Protein AF-R7UBE5-F1 (afdb_monomer_lite)

Foldseek 3Di:
DDDDDDPPVLVVLQVCQLVQPQVVNVVCVVVPDDQDCPDPSSVVSLVNRPDVSSNVVVVVSVPPPDPVVVLVVQLVVLVCCQVVLPPFQAWEQEPNDIGGDHLVLCVVQDVVSVVCCVPVCVPPRYHYDHDPPDDPVVVVVVSSCSRRVDD

Structure (mmCIF, N/CA/C/O backbone):
data_AF-R7UBE5-F1
#
_entry.id   AF-R7UBE5-F1
#
loop_
_atom_site.group_PDB
_atom_site.id
_atom_site.type_symbol
_atom_site.label_atom_id
_atom_site.label_alt_id
_atom_site.label_comp_id
_atom_site.label_asym_id
_atom_site.label_entity_id
_atom_site.label_seq_id
_atom_site.pdbx_PDB_ins_code
_atom_site.Cartn_x
_atom_site.Cartn_y
_atom_site.Cartn_z
_atom_site.occupancy
_atom_site.B_iso_or_equiv
_atom_site.auth_seq_id
_atom_site.auth_comp_id
_atom_site.auth_asym_id
_atom_site.auth_atom_id
_atom_site.pdbx_PDB_model_num
ATOM 1 N N . MET A 1 1 ? 12.105 23.228 -30.878 1.00 32.25 1 MET A N 1
ATOM 2 C CA . MET A 1 1 ? 10.780 23.495 -31.473 1.00 32.25 1 MET A CA 1
ATOM 3 C C . MET A 1 1 ? 10.510 22.369 -32.464 1.00 32.25 1 MET A C 1
ATOM 5 O O . MET A 1 1 ? 10.903 22.464 -33.615 1.00 32.25 1 MET A O 1
ATOM 9 N N . ILE A 1 2 ? 10.027 21.225 -31.971 1.00 33.22 2 ILE A N 1
ATOM 10 C CA . ILE A 1 2 ? 9.851 20.019 -32.791 1.00 33.22 2 ILE A CA 1
ATOM 11 C C . ILE A 1 2 ? 8.410 20.043 -33.283 1.00 33.22 2 ILE A C 1
ATOM 13 O O . ILE A 1 2 ? 7.479 19.983 -32.484 1.00 33.22 2 ILE A O 1
ATOM 17 N N . ALA A 1 3 ? 8.261 20.243 -34.588 1.00 33.69 3 ALA A N 1
ATOM 18 C CA . ALA A 1 3 ? 6.984 20.363 -35.261 1.00 33.69 3 ALA A CA 1
ATOM 19 C C . ALA A 1 3 ? 6.148 19.090 -35.077 1.00 33.69 3 ALA A C 1
ATOM 21 O O . ALA A 1 3 ? 6.609 17.984 -35.362 1.00 33.69 3 ALA A O 1
ATOM 22 N N . HIS A 1 4 ? 4.900 19.269 -34.641 1.00 43.97 4 HIS A N 1
ATOM 23 C CA . HIS A 1 4 ? 3.833 18.311 -34.896 1.00 43.97 4 HIS A CA 1
ATOM 24 C C . HIS A 1 4 ? 3.754 18.082 -36.409 1.00 43.97 4 HIS A C 1
ATOM 26 O O . HIS A 1 4 ? 3.388 18.989 -37.155 1.00 43.97 4 HIS A O 1
ATOM 32 N N . LEU A 1 5 ? 4.122 16.885 -36.861 1.00 38.69 5 LEU A N 1
ATOM 33 C CA . LEU A 1 5 ? 3.986 16.467 -38.254 1.00 38.69 5 LEU A CA 1
ATOM 34 C C . LEU A 1 5 ? 2.945 15.339 -38.343 1.00 38.69 5 LEU A C 1
ATOM 36 O O . LEU A 1 5 ? 2.919 14.464 -37.475 1.00 38.69 5 LEU A O 1
ATOM 40 N N . PRO A 1 6 ? 2.044 15.393 -39.339 1.00 41.22 6 PRO A N 1
ATOM 41 C CA . PRO A 1 6 ? 0.766 14.692 -39.328 1.00 41.22 6 PRO A CA 1
ATOM 42 C C . PRO A 1 6 ? 0.915 13.210 -39.703 1.00 41.22 6 PRO A C 1
ATOM 44 O O . PRO A 1 6 ? 1.942 12.779 -40.221 1.00 41.22 6 PRO A O 1
ATOM 47 N N . HIS A 1 7 ? -0.150 12.445 -39.452 1.00 44.94 7 HIS A N 1
ATOM 48 C CA . HIS A 1 7 ? -0.331 10.989 -39.583 1.00 44.94 7 HIS A CA 1
ATOM 49 C C . HIS A 1 7 ? 0.226 10.267 -40.842 1.00 44.94 7 HIS A C 1
ATOM 51 O O . HIS A 1 7 ? 0.194 9.040 -40.892 1.00 44.94 7 HIS A O 1
ATOM 57 N N . SER A 1 8 ? 0.776 10.958 -41.842 1.00 42.44 8 SER A N 1
ATOM 58 C CA . SER A 1 8 ? 1.312 10.380 -43.084 1.00 42.44 8 SER A CA 1
ATOM 59 C C . SER A 1 8 ? 2.720 9.766 -42.968 1.00 42.44 8 SER A C 1
ATOM 61 O O . SER A 1 8 ? 3.081 8.926 -43.788 1.00 42.44 8 SER A O 1
ATOM 63 N N . GLN A 1 9 ? 3.508 10.101 -41.937 1.00 44.59 9 GLN A N 1
ATOM 64 C CA . GLN A 1 9 ? 4.844 9.510 -41.695 1.00 44.59 9 GLN A CA 1
ATOM 65 C C . GLN A 1 9 ? 4.796 8.121 -41.025 1.00 44.59 9 GLN A C 1
ATOM 67 O O . GLN A 1 9 ? 5.786 7.390 -41.030 1.00 44.59 9 GLN A O 1
ATOM 72 N N . LEU A 1 10 ? 3.649 7.716 -40.468 1.00 49.31 10 LEU A N 1
ATOM 73 C CA . LEU A 1 10 ? 3.456 6.370 -39.905 1.00 49.31 10 LEU A CA 1
ATOM 74 C C . LEU A 1 10 ? 3.458 5.289 -41.000 1.00 49.31 10 LEU A C 1
ATOM 76 O O . LEU A 1 10 ? 3.949 4.184 -40.777 1.00 49.31 10 LEU A O 1
ATOM 80 N N . LEU A 1 11 ? 3.013 5.642 -42.209 1.00 44.47 11 LEU A N 1
ATOM 81 C CA . LEU A 1 11 ? 2.921 4.732 -43.351 1.00 44.47 11 LEU A CA 1
ATOM 82 C C . LEU A 1 11 ? 4.300 4.357 -43.933 1.00 44.47 11 LEU A C 1
ATOM 84 O O . LEU A 1 11 ? 4.512 3.218 -44.344 1.00 44.47 11 LEU A O 1
ATOM 88 N N . PHE A 1 12 ? 5.272 5.277 -43.913 1.00 48.62 12 PHE A N 1
ATOM 89 C CA . PHE A 1 12 ? 6.632 5.016 -44.418 1.00 48.62 12 PHE A CA 1
ATOM 90 C C . PHE A 1 12 ? 7.400 4.010 -43.540 1.00 48.62 12 PHE A C 1
ATOM 92 O O . PHE A 1 12 ? 8.182 3.195 -44.030 1.00 48.62 12 PHE A O 1
ATOM 99 N N . ARG A 1 13 ? 7.115 4.012 -42.231 1.00 52.50 13 ARG A N 1
ATOM 100 C CA . ARG A 1 13 ? 7.726 3.121 -41.228 1.00 52.50 13 ARG A CA 1
ATOM 101 C C . ARG A 1 13 ? 7.275 1.665 -41.393 1.00 52.50 13 ARG A C 1
ATOM 103 O O . ARG A 1 13 ? 8.061 0.748 -41.162 1.00 52.50 13 ARG A O 1
ATOM 110 N N . TYR A 1 14 ? 6.031 1.478 -41.836 1.00 52.50 14 TYR A N 1
ATOM 111 C CA . TYR A 1 14 ? 5.422 0.185 -42.153 1.00 52.50 14 TYR A CA 1
ATOM 112 C C . TYR A 1 14 ? 6.036 -0.455 -43.410 1.00 52.50 14 TYR A C 1
ATOM 114 O O . TYR A 1 14 ? 6.405 -1.630 -43.392 1.00 52.50 14 TYR A O 1
ATOM 122 N N . TYR A 1 15 ? 6.241 0.325 -44.477 1.00 50.41 15 TYR A N 1
ATOM 123 C CA . TYR A 1 15 ? 6.787 -0.191 -45.739 1.00 50.41 15 TYR A CA 1
ATOM 124 C C . TYR A 1 15 ? 8.257 -0.625 -45.644 1.00 50.41 15 TYR A C 1
ATOM 126 O O . TYR A 1 15 ? 8.628 -1.637 -46.238 1.00 50.41 15 TYR A O 1
ATOM 134 N N . ALA A 1 16 ? 9.089 0.059 -44.849 1.00 54.31 16 ALA A N 1
ATOM 135 C CA . ALA A 1 16 ? 10.501 -0.314 -44.695 1.00 54.31 16 ALA A CA 1
ATOM 136 C C . ALA A 1 16 ? 10.688 -1.735 -44.119 1.00 54.31 16 ALA A C 1
ATOM 138 O O . ALA A 1 16 ? 11.601 -2.458 -44.526 1.00 54.31 16 ALA A O 1
ATOM 139 N N . CYS A 1 17 ? 9.790 -2.161 -43.221 1.00 50.31 17 CYS A N 1
ATOM 140 C CA . CYS A 1 17 ? 9.806 -3.501 -42.626 1.00 50.31 17 CYS A CA 1
ATOM 141 C C . CYS A 1 17 ? 9.262 -4.583 -43.580 1.00 50.31 17 CYS A C 1
ATOM 143 O O . CYS A 1 17 ? 9.732 -5.721 -43.546 1.00 50.31 17 CYS A O 1
ATOM 145 N N . LEU A 1 18 ? 8.310 -4.221 -44.448 1.00 46.34 18 LEU A N 1
ATOM 146 C CA . LEU A 1 18 ? 7.699 -5.106 -45.449 1.00 46.34 18 LEU A CA 1
ATOM 147 C C . LEU A 1 18 ? 8.606 -5.348 -46.665 1.00 46.34 18 LEU A C 1
ATOM 149 O O . LEU A 1 18 ? 8.583 -6.430 -47.241 1.00 46.34 18 LEU A O 1
ATOM 153 N N . CYS A 1 19 ? 9.451 -4.377 -47.022 1.00 52.53 19 CYS A N 1
ATOM 154 C CA . CYS A 1 19 ? 10.372 -4.464 -48.159 1.00 52.53 19 CYS A CA 1
ATOM 155 C C . CYS A 1 19 ? 11.728 -5.124 -47.829 1.00 52.53 19 CYS A C 1
ATOM 157 O O . CYS A 1 19 ? 12.601 -5.155 -48.692 1.00 52.53 19 CYS A O 1
ATOM 159 N N . GLY A 1 20 ? 11.961 -5.601 -46.598 1.00 56.19 20 GLY A N 1
ATOM 160 C CA . GLY A 1 20 ? 13.176 -6.349 -46.227 1.00 56.19 20 GLY A CA 1
ATOM 161 C C . GLY A 1 20 ? 14.474 -5.532 -46.094 1.00 56.19 20 GLY A C 1
ATOM 162 O O . GLY A 1 20 ? 15.545 -6.118 -45.939 1.00 56.19 20 GLY A O 1
ATOM 163 N N . HIS A 1 21 ? 14.411 -4.197 -46.121 1.00 64.12 21 HIS A N 1
ATOM 164 C CA . HIS A 1 21 ? 15.593 -3.326 -46.102 1.00 64.12 21 HIS A CA 1
ATOM 165 C C . HIS A 1 21 ? 16.056 -3.020 -44.667 1.00 64.12 21 HIS A C 1
ATOM 167 O O . HIS A 1 21 ? 15.705 -2.001 -44.071 1.00 64.12 21 HIS A O 1
ATOM 173 N N . THR A 1 22 ? 16.886 -3.906 -44.111 1.00 62.25 22 THR A N 1
ATOM 174 C CA . THR A 1 22 ? 17.351 -3.850 -42.711 1.00 62.25 22 THR A CA 1
ATOM 175 C C . THR A 1 22 ? 18.099 -2.564 -42.356 1.00 62.25 22 THR A C 1
ATOM 177 O O . THR A 1 22 ? 17.883 -2.022 -41.278 1.00 62.25 22 THR A O 1
ATOM 180 N N . ALA A 1 23 ? 18.934 -2.049 -43.264 1.00 62.47 23 ALA A N 1
ATOM 181 C CA . ALA A 1 23 ? 19.744 -0.851 -43.018 1.00 62.47 23 ALA A CA 1
ATOM 182 C C . ALA A 1 23 ? 18.888 0.415 -42.822 1.00 62.47 23 ALA A C 1
ATOM 184 O O . ALA A 1 23 ? 19.226 1.290 -42.029 1.00 62.47 23 ALA A O 1
ATOM 185 N N . VAL A 1 24 ? 17.740 0.495 -43.504 1.00 63.03 24 VAL A N 1
ATOM 186 C CA . VAL A 1 24 ? 16.808 1.626 -43.384 1.00 63.03 24 VAL A CA 1
ATOM 187 C C . VAL A 1 24 ? 16.045 1.559 -42.061 1.00 63.03 24 VAL A C 1
ATOM 189 O O . VAL A 1 24 ? 15.883 2.575 -41.388 1.00 63.03 24 VAL A O 1
ATOM 192 N N . ALA A 1 25 ? 15.615 0.361 -41.653 1.00 63.09 25 ALA A N 1
ATOM 193 C CA . ALA A 1 25 ? 14.959 0.156 -40.362 1.00 63.09 25 ALA A CA 1
ATOM 194 C C . ALA A 1 25 ? 15.889 0.511 -39.188 1.00 63.09 25 ALA A C 1
ATOM 196 O O . ALA A 1 25 ? 15.468 1.185 -38.250 1.00 63.09 25 ALA A O 1
ATOM 197 N N . GLU A 1 26 ? 17.161 0.121 -39.270 1.00 65.69 26 GLU A N 1
ATOM 198 C CA . GLU A 1 26 ? 18.184 0.448 -38.276 1.00 65.69 26 GLU A CA 1
ATOM 199 C C . GLU A 1 26 ? 18.454 1.957 -38.198 1.00 65.69 26 GLU A C 1
ATOM 201 O O . GLU A 1 26 ? 18.440 2.527 -37.108 1.00 65.69 26 GLU A O 1
ATOM 206 N N . PHE A 1 27 ? 18.593 2.630 -39.345 1.00 64.81 27 PHE A N 1
ATOM 207 C CA . PHE A 1 27 ? 18.783 4.081 -39.399 1.00 64.81 27 PHE A CA 1
ATOM 208 C C . PHE A 1 27 ? 17.612 4.847 -38.767 1.00 64.81 27 PHE A C 1
ATOM 210 O O . PHE A 1 27 ? 17.827 5.779 -37.991 1.00 64.81 27 PHE A O 1
ATOM 217 N N . LEU A 1 28 ? 16.369 4.443 -39.046 1.00 64.06 28 LEU A N 1
ATOM 218 C CA . LEU A 1 28 ? 15.174 5.078 -38.478 1.00 64.06 28 LEU A CA 1
ATOM 219 C C . LEU A 1 28 ? 15.075 4.870 -36.961 1.00 64.06 28 LEU A C 1
ATOM 221 O O . LEU A 1 28 ? 14.737 5.808 -36.236 1.00 64.06 28 LEU A O 1
ATOM 225 N N . LEU A 1 29 ? 15.395 3.670 -36.470 1.00 64.25 29 LEU A N 1
ATOM 226 C CA . LEU A 1 29 ? 15.443 3.385 -35.033 1.00 64.25 29 LEU A CA 1
ATOM 227 C C . LEU A 1 29 ? 16.549 4.200 -34.346 1.00 64.25 29 LEU A C 1
ATOM 229 O O . LEU A 1 29 ? 16.292 4.819 -33.315 1.00 64.25 29 LEU A O 1
ATOM 233 N N . ALA A 1 30 ? 17.739 4.287 -34.945 1.00 62.34 30 ALA A N 1
ATOM 234 C CA . ALA A 1 30 ? 18.858 5.081 -34.431 1.00 62.34 30 ALA A CA 1
ATOM 235 C C . ALA A 1 30 ? 18.540 6.586 -34.329 1.00 62.34 30 ALA A C 1
ATOM 237 O O . ALA A 1 30 ? 19.026 7.252 -33.420 1.00 62.34 30 ALA A O 1
ATOM 238 N N . HIS A 1 31 ? 17.672 7.111 -35.202 1.00 61.06 31 HIS A N 1
ATOM 239 C CA . HIS A 1 31 ? 17.236 8.515 -35.198 1.00 61.06 31 HIS A CA 1
ATOM 240 C C . HIS A 1 31 ? 15.949 8.766 -34.386 1.00 61.06 31 HIS A C 1
ATOM 242 O O . HIS A 1 31 ? 15.308 9.806 -34.531 1.00 61.06 31 HIS A O 1
ATOM 248 N N . GLY A 1 32 ? 15.572 7.843 -33.492 1.00 53.91 32 GLY A N 1
ATOM 249 C CA . GLY A 1 32 ? 14.537 8.077 -32.479 1.00 53.91 32 GLY A CA 1
ATOM 250 C C . GLY A 1 32 ? 13.118 7.664 -32.875 1.00 53.91 32 GLY A C 1
ATOM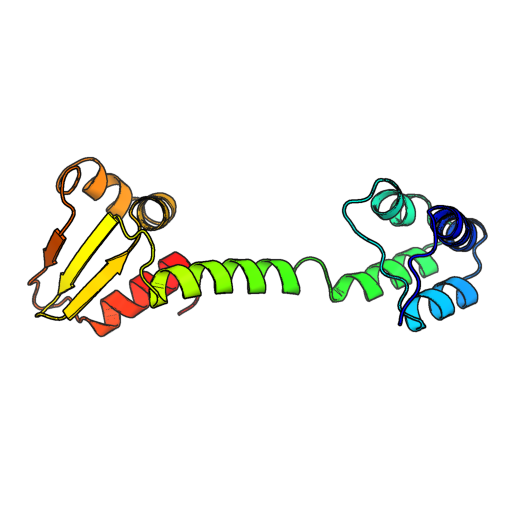 251 O O . GLY A 1 32 ? 12.156 8.067 -32.214 1.00 53.91 32 GLY A O 1
ATOM 252 N N . ALA A 1 33 ? 12.948 6.842 -33.912 1.00 56.16 33 ALA A N 1
ATOM 253 C CA . ALA A 1 33 ? 11.646 6.281 -34.254 1.00 56.16 33 ALA A CA 1
ATOM 254 C C . ALA A 1 33 ? 11.156 5.310 -33.156 1.00 56.16 33 ALA A C 1
ATOM 256 O O . ALA A 1 33 ? 11.603 4.169 -33.063 1.00 56.16 33 ALA A O 1
ATOM 257 N N . LYS A 1 34 ? 10.187 5.729 -32.333 1.00 53.97 34 LYS A N 1
ATOM 258 C CA . LYS A 1 34 ? 9.593 4.891 -31.272 1.00 53.97 34 LYS A CA 1
ATOM 259 C C . LYS A 1 34 ? 8.406 4.087 -31.795 1.00 53.97 34 LYS A C 1
ATOM 261 O O . LYS A 1 34 ? 7.490 4.661 -32.385 1.00 53.97 34 LYS A O 1
ATOM 266 N N . CYS A 1 35 ? 8.416 2.767 -31.620 1.00 52.25 35 CYS A N 1
ATOM 267 C CA . CYS A 1 35 ? 7.245 1.929 -31.886 1.00 52.25 35 CYS A CA 1
ATOM 268 C C . CYS A 1 35 ? 6.350 1.949 -30.646 1.00 52.25 35 CYS A C 1
ATOM 270 O O . CYS A 1 35 ? 6.675 1.323 -29.638 1.00 52.25 35 CYS A O 1
ATOM 272 N N . GLU A 1 36 ? 5.255 2.701 -30.694 1.00 52.88 36 GLU A N 1
ATOM 273 C CA . GLU A 1 36 ? 4.296 2.721 -29.594 1.00 52.88 36 GLU A CA 1
ATOM 274 C C . GLU A 1 36 ? 3.523 1.404 -29.574 1.00 52.88 36 GLU A C 1
ATOM 276 O O . GLU A 1 36 ? 2.852 1.039 -30.532 1.00 52.88 36 GLU A O 1
ATOM 281 N N . MET A 1 37 ? 3.657 0.664 -28.475 1.00 49.03 37 MET A N 1
ATOM 282 C CA . MET A 1 37 ? 3.104 -0.687 -28.334 1.00 49.03 37 MET A CA 1
ATOM 283 C C . MET A 1 37 ? 1.568 -0.705 -28.285 1.00 49.03 37 MET A C 1
ATOM 285 O O . MET A 1 37 ? 0.978 -1.764 -28.430 1.00 49.03 37 MET A O 1
ATOM 289 N N . ASN A 1 38 ? 0.934 0.457 -28.110 1.00 47.06 38 ASN A N 1
ATOM 290 C CA . ASN A 1 38 ? -0.511 0.577 -27.926 1.00 47.06 38 ASN A CA 1
ATOM 291 C C . ASN A 1 38 ? -1.234 1.120 -29.168 1.00 47.06 38 ASN A C 1
ATOM 293 O O . ASN A 1 38 ? -2.417 1.445 -29.088 1.00 47.06 38 ASN A O 1
ATOM 297 N N . THR A 1 39 ? -0.541 1.261 -30.300 1.00 53.28 39 THR A N 1
ATOM 298 C CA . THR A 1 39 ? -1.176 1.607 -31.572 1.00 53.28 39 THR A CA 1
ATOM 299 C C . THR A 1 39 ? -1.335 0.357 -32.426 1.00 53.28 39 THR A C 1
ATOM 301 O O . THR A 1 39 ? -0.484 -0.535 -32.429 1.00 53.28 39 THR A O 1
ATOM 304 N N . PHE A 1 40 ? -2.435 0.309 -33.176 1.00 47.09 40 PHE A N 1
ATOM 305 C CA . PHE A 1 40 ? -2.766 -0.757 -34.127 1.00 47.09 40 PHE A CA 1
ATOM 306 C C . PHE A 1 40 ? -1.598 -1.112 -35.071 1.00 47.09 40 PHE A C 1
ATOM 308 O O . PHE A 1 40 ? -1.419 -2.270 -35.451 1.00 47.09 40 PHE A O 1
ATOM 315 N N . ASP A 1 41 ? -0.763 -0.122 -35.389 1.00 51.31 41 ASP A N 1
ATOM 316 C CA . ASP A 1 41 ? 0.410 -0.264 -36.249 1.00 51.31 41 ASP A CA 1
ATOM 317 C C . ASP A 1 41 ? 1.615 -0.901 -35.526 1.00 51.31 41 ASP A C 1
ATOM 319 O O . ASP A 1 41 ? 2.374 -1.664 -36.128 1.00 51.31 41 ASP A O 1
ATOM 323 N N . GLY A 1 42 ? 1.788 -0.651 -34.223 1.00 53.84 42 GLY A N 1
ATOM 324 C CA . GLY A 1 42 ? 2.928 -1.134 -33.434 1.00 53.84 42 GLY A CA 1
ATOM 325 C C . GLY A 1 42 ? 2.923 -2.645 -33.192 1.00 53.84 42 GLY A C 1
ATOM 326 O O . GLY A 1 42 ? 3.983 -3.282 -33.198 1.00 53.84 42 GLY A O 1
ATOM 327 N N . GLU A 1 43 ? 1.743 -3.241 -33.020 1.00 52.97 43 GLU A N 1
ATOM 328 C CA . GLU A 1 43 ? 1.603 -4.691 -32.849 1.00 52.97 43 GLU A CA 1
ATOM 329 C C . GLU A 1 43 ? 1.810 -5.436 -34.175 1.00 52.97 43 GLU A C 1
ATOM 331 O O . GLU A 1 43 ? 2.497 -6.460 -34.208 1.00 52.97 43 GLU A O 1
ATOM 336 N N . ARG A 1 44 ? 1.329 -4.880 -35.296 1.00 54.12 44 ARG A N 1
ATOM 337 C CA . ARG A 1 44 ? 1.478 -5.471 -36.637 1.00 54.12 44 ARG A CA 1
ATOM 338 C C . ARG A 1 44 ? 2.898 -5.435 -37.192 1.00 54.12 44 ARG A C 1
ATOM 340 O O . ARG A 1 44 ? 3.261 -6.368 -37.904 1.00 54.12 44 ARG A O 1
ATOM 347 N N . CYS A 1 45 ? 3.725 -4.450 -36.836 1.00 54.25 45 CYS A N 1
ATOM 348 C CA . CYS A 1 45 ? 5.133 -4.404 -37.261 1.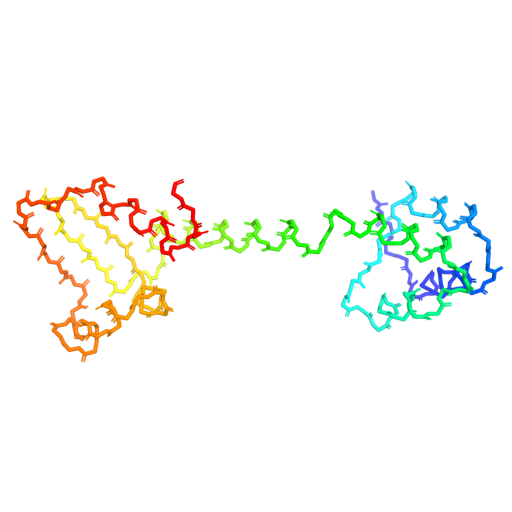00 54.25 45 CYS A CA 1
ATOM 349 C C . CYS A 1 45 ? 5.937 -5.650 -36.844 1.00 54.25 45 CYS A C 1
ATOM 351 O O . CYS A 1 45 ? 6.877 -6.035 -37.536 1.00 54.25 45 CYS A O 1
ATOM 353 N N . LEU A 1 46 ? 5.564 -6.314 -35.742 1.00 55.50 46 LEU A N 1
ATOM 354 C CA . LEU A 1 46 ? 6.213 -7.559 -35.316 1.00 55.50 46 LEU A CA 1
ATOM 355 C C . LEU A 1 46 ? 5.725 -8.779 -36.114 1.00 55.50 46 LEU A C 1
ATOM 357 O O . LEU A 1 46 ? 6.513 -9.685 -36.392 1.00 55.50 46 LEU A O 1
ATOM 361 N N . TYR A 1 47 ? 4.438 -8.805 -36.474 1.00 54.84 47 TYR A N 1
ATOM 362 C CA . TYR A 1 47 ? 3.818 -9.907 -37.214 1.00 54.84 47 TYR A CA 1
ATOM 363 C C . TYR A 1 47 ? 4.103 -9.844 -38.723 1.00 54.84 47 TYR A C 1
ATOM 365 O O . TYR A 1 47 ? 4.258 -10.887 -39.346 1.00 54.84 47 TYR A O 1
ATOM 373 N N . GLY A 1 48 ? 4.232 -8.643 -39.296 1.00 51.88 48 GLY A N 1
ATOM 374 C CA . GLY A 1 48 ? 4.495 -8.410 -40.723 1.00 51.88 48 GLY A CA 1
ATOM 375 C C . GLY A 1 48 ? 5.975 -8.355 -41.122 1.00 51.88 48 GLY A C 1
ATOM 376 O O . GLY A 1 48 ? 6.277 -8.050 -42.272 1.00 51.88 48 GLY A O 1
ATOM 377 N N . ALA A 1 49 ? 6.907 -8.608 -40.196 1.00 58.22 49 ALA A N 1
ATOM 378 C CA . ALA A 1 49 ? 8.335 -8.614 -40.503 1.00 58.22 49 ALA A CA 1
ATOM 379 C C . ALA A 1 49 ? 8.681 -9.770 -41.459 1.00 58.22 49 ALA A C 1
ATOM 381 O O . ALA A 1 49 ? 8.505 -10.942 -41.112 1.00 58.22 49 ALA A O 1
ATOM 382 N N . LEU A 1 50 ? 9.197 -9.420 -42.643 1.00 52.56 50 LEU A N 1
ATOM 383 C CA . LEU A 1 50 ? 9.494 -10.355 -43.734 1.00 52.56 50 LEU A CA 1
ATOM 384 C C . LEU A 1 50 ? 10.621 -11.348 -43.395 1.00 52.56 50 LEU A C 1
ATOM 386 O O . LEU A 1 50 ? 10.646 -12.452 -43.927 1.00 52.56 50 LEU A O 1
ATOM 390 N N . ASN A 1 51 ? 11.561 -10.968 -42.522 1.00 62.59 51 ASN A N 1
ATOM 391 C CA . ASN A 1 51 ? 12.699 -11.805 -42.143 1.00 62.59 51 ASN A CA 1
ATOM 392 C C . ASN A 1 51 ? 12.988 -11.757 -40.632 1.00 62.59 51 ASN A C 1
ATOM 394 O O . ASN A 1 51 ? 12.667 -10.790 -39.933 1.00 62.59 51 ASN A O 1
ATOM 398 N N . ASP A 1 52 ? 13.634 -12.809 -40.128 1.00 63.62 52 ASP A N 1
ATOM 399 C CA . ASP A 1 52 ? 13.939 -12.943 -38.699 1.00 63.62 52 ASP A CA 1
ATOM 400 C C . ASP A 1 52 ? 15.004 -11.953 -38.218 1.00 63.62 52 ASP A C 1
ATOM 402 O O . ASP A 1 52 ? 15.038 -11.605 -37.041 1.00 63.62 52 ASP A O 1
ATOM 406 N N . LYS A 1 53 ? 15.811 -11.403 -39.134 1.00 64.88 53 LYS A N 1
ATOM 407 C CA . LYS A 1 53 ? 16.787 -10.350 -38.827 1.00 64.88 53 LYS A CA 1
ATOM 408 C C . LYS A 1 53 ? 16.103 -9.050 -38.383 1.00 64.88 53 LYS A C 1
ATOM 410 O O . LYS A 1 53 ? 16.508 -8.468 -37.383 1.00 64.88 53 LYS A O 1
ATOM 415 N N . ILE A 1 54 ? 15.038 -8.623 -39.067 1.00 60.66 54 ILE A N 1
ATOM 416 C CA . ILE A 1 54 ? 14.223 -7.455 -38.685 1.00 60.66 54 ILE A CA 1
ATOM 417 C C . ILE A 1 54 ? 13.442 -7.748 -37.401 1.00 60.66 54 ILE A C 1
ATOM 419 O O . ILE A 1 54 ? 13.333 -6.888 -36.530 1.00 60.66 54 ILE A O 1
ATOM 423 N N . ARG A 1 55 ? 12.936 -8.977 -37.243 1.00 64.06 55 ARG A N 1
ATOM 424 C CA . ARG A 1 55 ? 12.222 -9.402 -36.031 1.00 64.06 55 ARG A CA 1
ATOM 425 C C . ARG A 1 55 ? 13.119 -9.339 -34.793 1.00 64.06 55 ARG A C 1
ATOM 427 O O . ARG A 1 55 ? 12.681 -8.833 -33.761 1.00 64.06 55 ARG A O 1
ATOM 434 N N . ASN A 1 56 ? 14.361 -9.801 -34.920 1.00 68.00 56 ASN A N 1
ATOM 435 C CA . ASN A 1 56 ? 15.368 -9.729 -33.867 1.00 68.00 56 ASN A CA 1
ATOM 436 C C . ASN A 1 56 ? 15.785 -8.282 -33.605 1.00 68.00 56 ASN A C 1
ATOM 438 O O . ASN A 1 56 ? 15.722 -7.866 -32.462 1.00 68.00 56 ASN A O 1
ATOM 442 N N . LEU A 1 57 ? 16.029 -7.464 -34.636 1.00 67.94 57 LEU A N 1
ATOM 443 C CA . LEU A 1 57 ? 16.334 -6.036 -34.467 1.00 67.94 57 LEU A CA 1
ATOM 444 C C . LEU A 1 57 ? 15.229 -5.282 -33.699 1.00 67.94 57 LEU A C 1
ATOM 446 O O . LEU A 1 57 ? 15.508 -4.534 -32.765 1.00 67.94 57 LEU A O 1
ATOM 450 N N . LEU A 1 58 ? 13.956 -5.515 -34.040 1.00 63.50 58 LEU A N 1
ATOM 451 C CA . LEU A 1 58 ? 12.807 -4.938 -33.330 1.00 63.50 58 LEU A CA 1
ATOM 452 C C . LEU A 1 58 ? 12.668 -5.484 -31.901 1.00 63.50 58 LEU A C 1
ATOM 454 O O . LEU A 1 58 ? 12.199 -4.771 -31.012 1.00 63.50 58 LEU A O 1
ATOM 458 N N . ARG A 1 59 ? 13.038 -6.747 -31.669 1.00 64.81 59 ARG A N 1
ATOM 459 C CA . ARG A 1 59 ? 13.006 -7.396 -30.351 1.00 64.81 59 ARG A CA 1
ATOM 460 C C . ARG A 1 59 ? 14.150 -6.914 -29.452 1.00 64.81 59 ARG A C 1
ATOM 462 O O . ARG A 1 59 ? 13.907 -6.666 -28.274 1.00 64.81 59 ARG A O 1
ATOM 469 N N . ASP A 1 60 ? 15.332 -6.702 -30.010 1.00 65.25 60 ASP A N 1
ATOM 470 C CA . ASP A 1 60 ? 16.507 -6.166 -29.326 1.00 65.25 60 ASP A CA 1
ATOM 471 C C . ASP A 1 60 ? 16.253 -4.711 -28.921 1.00 65.25 60 ASP A C 1
ATOM 473 O O . ASP A 1 60 ? 16.488 -4.324 -27.777 1.00 65.25 60 ASP A O 1
ATOM 477 N N . TYR A 1 61 ? 15.601 -3.932 -29.792 1.00 57.75 61 TYR A N 1
ATOM 478 C CA . TYR A 1 61 ? 15.118 -2.593 -29.446 1.00 57.75 61 TYR A CA 1
ATOM 479 C C . TYR A 1 61 ? 13.977 -2.612 -28.398 1.00 57.75 61 TYR A C 1
ATOM 481 O O . TYR A 1 61 ? 13.822 -1.666 -27.620 1.00 57.75 61 TYR A O 1
ATOM 489 N N . LYS A 1 62 ? 13.191 -3.702 -28.312 1.00 56.44 62 LYS A N 1
ATOM 490 C CA . LYS A 1 62 ? 12.163 -3.935 -27.269 1.00 56.44 62 LYS A CA 1
ATOM 491 C C . LYS A 1 62 ? 12.736 -4.320 -25.896 1.00 56.44 62 LYS A C 1
ATOM 493 O O . LYS A 1 62 ? 11.967 -4.319 -24.930 1.00 56.44 62 LYS A O 1
ATOM 498 N N . ALA A 1 63 ? 14.036 -4.591 -25.754 1.00 48.62 63 ALA A N 1
ATOM 499 C CA . ALA A 1 63 ? 14.635 -4.937 -24.460 1.00 48.62 63 ALA A CA 1
ATOM 500 C C . ALA A 1 63 ? 14.617 -3.776 -23.442 1.00 48.62 63 ALA A C 1
ATOM 502 O O . ALA A 1 63 ? 14.743 -4.011 -22.242 1.00 48.62 63 ALA A O 1
ATOM 503 N N . VAL A 1 64 ? 14.394 -2.532 -23.885 1.00 47.97 64 VAL A N 1
ATOM 504 C CA . VAL A 1 64 ? 14.482 -1.351 -23.005 1.00 47.97 64 VAL A CA 1
ATOM 505 C C . VAL A 1 64 ? 13.124 -0.778 -22.564 1.00 47.97 64 VAL A C 1
ATOM 507 O O . VAL A 1 64 ? 13.097 0.022 -21.635 1.00 47.97 64 VAL A O 1
ATOM 510 N N . THR A 1 65 ? 11.971 -1.173 -23.121 1.00 49.91 65 THR A N 1
ATOM 511 C CA . THR A 1 65 ? 10.757 -0.328 -22.962 1.00 49.91 65 THR A CA 1
ATOM 512 C C . THR A 1 65 ? 9.459 -0.973 -22.463 1.00 49.91 65 THR A C 1
ATOM 514 O O . THR A 1 65 ? 8.544 -0.231 -22.113 1.00 49.91 65 THR A O 1
ATOM 517 N N . ALA A 1 66 ? 9.330 -2.298 -22.317 1.00 46.12 66 ALA A N 1
ATOM 518 C CA . ALA A 1 66 ? 8.041 -2.885 -21.899 1.00 46.12 66 ALA A CA 1
ATOM 519 C C . ALA A 1 66 ? 7.975 -3.370 -20.437 1.00 46.12 66 ALA A C 1
ATOM 521 O O . ALA A 1 66 ? 6.955 -3.150 -19.778 1.00 46.12 66 ALA A O 1
ATOM 522 N N . SER A 1 67 ? 9.028 -4.010 -19.922 1.00 42.97 67 SER A N 1
ATOM 523 C CA . SER A 1 67 ? 9.046 -4.650 -18.593 1.00 42.97 67 SER A CA 1
ATOM 524 C C . SER A 1 67 ? 9.782 -3.834 -17.522 1.00 42.97 67 SER A C 1
ATOM 526 O O . SER A 1 67 ? 9.407 -3.881 -16.350 1.00 42.97 67 SER A O 1
ATOM 528 N N . SER A 1 68 ? 10.784 -3.051 -17.920 1.00 43.44 68 SER A N 1
ATOM 529 C CA . SER A 1 68 ? 11.633 -2.227 -17.049 1.00 43.44 68 SER A CA 1
ATOM 530 C C . SER A 1 68 ? 10.966 -0.906 -16.638 1.00 43.44 68 SER A C 1
ATOM 532 O O . SER A 1 68 ? 10.953 -0.577 -15.454 1.00 43.44 68 SER A O 1
ATOM 534 N N . MET A 1 69 ? 10.326 -0.182 -17.566 1.00 49.69 69 MET A N 1
ATOM 535 C CA . MET A 1 69 ? 9.697 1.116 -17.250 1.00 49.69 69 MET A CA 1
ATOM 536 C C . MET A 1 69 ? 8.360 0.997 -16.503 1.00 49.69 69 MET A C 1
ATOM 538 O O . MET A 1 69 ? 8.084 1.794 -15.611 1.00 49.69 69 MET A O 1
ATOM 542 N N . ARG A 1 70 ? 7.524 -0.007 -16.813 1.00 51.19 70 ARG A N 1
ATOM 543 C CA . ARG A 1 70 ? 6.193 -0.137 -16.184 1.00 51.19 70 ARG A CA 1
ATOM 544 C C . ARG A 1 70 ? 6.252 -0.553 -14.715 1.00 51.19 70 ARG A C 1
ATOM 546 O O . ARG A 1 70 ? 5.463 -0.057 -13.917 1.00 51.19 70 ARG A O 1
ATOM 553 N N . ARG A 1 71 ? 7.199 -1.424 -14.344 1.00 52.38 71 ARG A N 1
ATOM 554 C CA . ARG A 1 71 ? 7.406 -1.798 -12.935 1.00 52.38 71 ARG A CA 1
ATOM 555 C C . ARG A 1 71 ? 7.961 -0.627 -12.126 1.00 52.38 71 ARG A C 1
ATOM 557 O O . ARG A 1 71 ? 7.489 -0.404 -11.022 1.00 52.38 71 ARG A O 1
ATOM 564 N N . GLY A 1 72 ? 8.904 0.138 -12.687 1.00 62.47 72 GLY A N 1
ATOM 565 C CA . GLY A 1 72 ? 9.489 1.305 -12.019 1.00 62.47 72 GLY A CA 1
ATOM 566 C C . GLY A 1 72 ? 8.447 2.363 -11.664 1.00 62.47 72 GLY A C 1
ATOM 567 O O . GLY A 1 72 ? 8.301 2.697 -10.494 1.00 62.47 72 GLY A O 1
ATOM 568 N N . LEU A 1 73 ? 7.660 2.806 -12.649 1.00 69.31 73 LEU A N 1
ATOM 569 C CA . LEU A 1 73 ? 6.685 3.886 -12.463 1.00 69.31 73 LEU A CA 1
ATOM 570 C C . LEU A 1 73 ? 5.542 3.508 -11.511 1.00 69.31 73 LEU A C 1
ATOM 57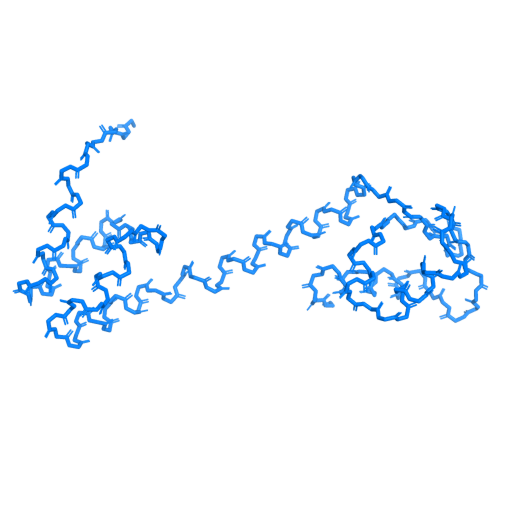2 O O . LEU A 1 73 ? 5.136 4.320 -10.685 1.00 69.31 73 LEU A O 1
ATOM 576 N N . TYR A 1 74 ? 5.027 2.275 -11.593 1.00 75.62 74 TYR A N 1
ATOM 577 C CA . TYR A 1 74 ? 3.960 1.828 -10.694 1.00 75.62 74 TYR A CA 1
ATOM 578 C C . TYR A 1 74 ? 4.462 1.622 -9.259 1.00 75.62 74 TYR A C 1
ATOM 580 O O . TYR A 1 74 ? 3.819 2.077 -8.315 1.00 75.62 74 TYR A O 1
ATOM 588 N N . SER A 1 75 ? 5.627 0.989 -9.075 1.00 78.88 75 SER A N 1
ATOM 589 C CA . SER A 1 75 ? 6.236 0.845 -7.747 1.00 78.88 75 SER A CA 1
ATOM 590 C C . SER A 1 75 ? 6.581 2.203 -7.134 1.00 78.88 75 SER A C 1
ATOM 592 O O . SER A 1 75 ? 6.376 2.394 -5.941 1.00 78.88 75 SER A O 1
ATOM 594 N N . GLU A 1 76 ? 7.057 3.158 -7.933 1.00 81.25 76 GLU A N 1
ATOM 595 C CA . GLU A 1 76 ? 7.336 4.521 -7.481 1.00 81.25 76 GLU A CA 1
ATOM 596 C C . GLU A 1 76 ? 6.055 5.276 -7.111 1.00 81.25 76 GLU A C 1
ATOM 598 O O . GLU A 1 76 ? 6.012 5.931 -6.074 1.00 81.25 76 GLU A O 1
ATOM 603 N N . PHE A 1 77 ? 4.983 5.127 -7.891 1.00 85.94 77 PHE A N 1
ATOM 604 C CA . PHE A 1 77 ? 3.668 5.664 -7.544 1.00 85.94 77 PHE A CA 1
ATOM 605 C C . PHE A 1 77 ? 3.163 5.121 -6.198 1.00 85.94 77 PHE A C 1
ATOM 607 O O . PHE A 1 77 ? 2.742 5.900 -5.342 1.00 85.94 77 PHE A O 1
ATOM 614 N N . LEU A 1 78 ? 3.246 3.803 -5.976 1.00 89.75 78 LEU A N 1
ATOM 615 C CA . LEU A 1 78 ? 2.849 3.193 -4.705 1.00 89.75 78 LEU A CA 1
ATOM 616 C C . LEU A 1 78 ? 3.745 3.652 -3.546 1.00 89.75 78 LEU A C 1
ATOM 618 O O . LEU A 1 78 ? 3.229 3.989 -2.482 1.00 89.75 78 LEU A O 1
ATOM 622 N N . ARG A 1 79 ? 5.064 3.735 -3.755 1.00 89.75 79 ARG A N 1
ATOM 623 C CA . ARG A 1 79 ? 6.009 4.282 -2.769 1.00 89.75 79 ARG A CA 1
ATOM 624 C C . ARG A 1 79 ? 5.638 5.716 -2.387 1.00 89.75 79 ARG A C 1
ATOM 626 O O . ARG A 1 79 ? 5.513 6.017 -1.207 1.00 89.75 79 ARG A O 1
ATOM 633 N N . ASN A 1 80 ? 5.368 6.566 -3.376 1.00 89.06 80 ASN A N 1
ATOM 634 C CA . ASN A 1 80 ? 4.960 7.951 -3.153 1.00 89.06 80 ASN A CA 1
ATOM 635 C C . ASN A 1 80 ? 3.626 8.047 -2.394 1.00 89.06 80 ASN A C 1
ATOM 637 O O . ASN A 1 80 ? 3.466 8.948 -1.573 1.00 89.06 80 ASN A O 1
ATOM 641 N N . MET A 1 81 ? 2.669 7.139 -2.629 1.00 91.81 81 MET A N 1
ATOM 642 C CA . MET A 1 81 ? 1.439 7.089 -1.827 1.00 91.81 81 MET A CA 1
ATOM 643 C C . MET A 1 81 ? 1.714 6.734 -0.364 1.00 91.81 81 MET A C 1
ATOM 645 O O . MET A 1 81 ? 1.115 7.350 0.516 1.00 91.81 81 MET A O 1
ATOM 649 N N . LEU A 1 82 ? 2.613 5.782 -0.095 1.00 94.19 82 LEU A N 1
ATOM 650 C CA . LEU A 1 82 ? 2.999 5.418 1.271 1.00 94.19 82 LEU A CA 1
ATOM 651 C C . LEU A 1 82 ? 3.718 6.575 1.979 1.00 94.19 82 LEU A C 1
ATOM 653 O O . LEU A 1 82 ? 3.321 6.956 3.074 1.00 94.19 82 LEU A O 1
ATOM 657 N N . GLU A 1 83 ? 4.725 7.170 1.337 1.00 92.38 83 GLU A N 1
ATOM 658 C CA . GLU A 1 83 ? 5.549 8.236 1.926 1.00 92.38 83 GLU A CA 1
ATOM 659 C C . GLU A 1 83 ? 4.762 9.525 2.177 1.00 92.38 83 GLU A C 1
ATOM 661 O O . GLU A 1 83 ? 4.949 10.184 3.197 1.00 92.38 83 GLU A O 1
ATOM 666 N N . ARG A 1 84 ? 3.867 9.900 1.255 1.00 92.12 84 ARG A N 1
ATOM 667 C CA . ARG A 1 84 ? 3.073 11.130 1.387 1.00 92.12 84 ARG A CA 1
ATOM 668 C C . ARG A 1 84 ? 1.803 10.933 2.212 1.00 92.12 84 ARG A C 1
ATOM 670 O O . ARG A 1 84 ? 1.227 11.922 2.655 1.00 92.12 84 ARG A O 1
ATOM 677 N N . GLY A 1 85 ? 1.333 9.693 2.367 1.00 92.31 85 GLY A N 1
ATOM 678 C CA . GLY A 1 85 ? 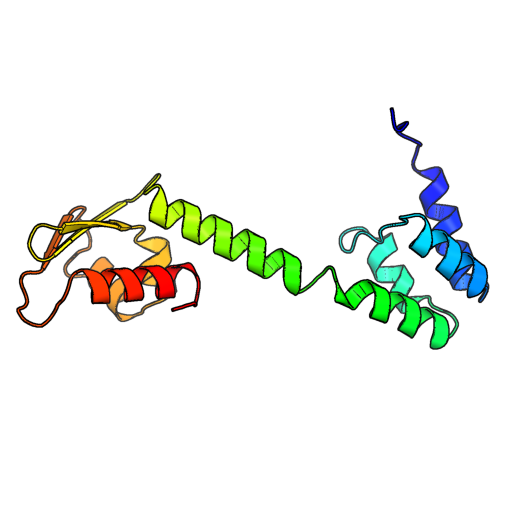0.120 9.355 3.117 1.00 92.31 85 GLY A CA 1
ATOM 679 C C . GLY A 1 85 ? -1.169 9.982 2.568 1.00 92.31 85 GLY A C 1
ATOM 680 O O . GLY A 1 85 ? -2.130 10.152 3.314 1.00 92.31 85 GLY A O 1
ATOM 681 N N . LEU A 1 86 ? -1.200 10.376 1.291 1.00 89.81 86 LEU A N 1
ATOM 682 C CA . LEU A 1 86 ? -2.369 11.026 0.694 1.00 89.81 86 LEU A CA 1
ATOM 683 C C . LEU A 1 86 ? -3.523 10.039 0.544 1.00 89.81 86 LEU A C 1
ATOM 685 O O . LEU A 1 86 ? -3.348 9.012 -0.094 1.00 89.81 86 LEU A O 1
ATOM 689 N N . TYR A 1 87 ? -4.708 10.411 1.036 1.00 93.56 87 TYR A N 1
ATOM 690 C CA . TYR A 1 87 ? -5.917 9.574 1.009 1.00 93.56 87 TYR A CA 1
ATOM 691 C C . TYR A 1 87 ? -5.814 8.285 1.838 1.00 93.56 87 TYR A C 1
ATOM 693 O O . TYR A 1 87 ? -6.577 7.345 1.606 1.00 93.56 87 TYR A O 1
ATOM 701 N N . SER A 1 88 ? -4.918 8.246 2.830 1.00 97.25 88 SER A N 1
ATOM 702 C CA . SER A 1 88 ? -4.893 7.160 3.804 1.00 97.25 88 SER A CA 1
ATOM 703 C C . SER A 1 88 ? -6.218 7.084 4.571 1.00 97.25 88 SER A C 1
ATOM 705 O O . SER A 1 88 ? -6.799 8.088 4.988 1.00 97.25 88 SER A O 1
ATOM 707 N N . ASP A 1 89 ? -6.710 5.866 4.758 1.00 97.62 89 ASP A N 1
ATOM 708 C CA . ASP A 1 89 ? -7.971 5.559 5.440 1.00 97.62 89 ASP A CA 1
ATOM 709 C C . ASP A 1 89 ? -7.756 4.736 6.723 1.00 97.62 89 ASP A C 1
ATOM 711 O O . ASP A 1 89 ? -8.715 4.395 7.428 1.00 97.62 89 ASP A O 1
ATOM 715 N N . ILE A 1 90 ? -6.493 4.444 7.049 1.00 98.12 90 ILE A N 1
ATOM 716 C CA . ILE A 1 90 ? -6.070 3.794 8.284 1.00 98.12 90 ILE A CA 1
ATOM 717 C C . ILE A 1 90 ? -4.724 4.353 8.777 1.00 98.12 90 ILE A C 1
ATOM 719 O O . ILE A 1 90 ? -3.805 4.604 7.997 1.00 98.12 90 ILE A O 1
ATOM 723 N N . THR A 1 91 ? -4.591 4.501 10.094 1.00 98.12 91 THR A N 1
ATOM 724 C CA . THR A 1 91 ? -3.341 4.841 10.781 1.00 98.12 91 THR A CA 1
ATOM 725 C C . THR A 1 91 ? -3.018 3.792 11.841 1.00 98.12 91 THR A C 1
ATOM 727 O O . THR A 1 91 ? -3.837 3.507 12.717 1.00 98.12 91 THR A O 1
ATOM 730 N N . PHE A 1 92 ? -1.811 3.236 11.791 1.00 97.56 92 PHE A N 1
ATOM 731 C CA . PHE A 1 92 ? -1.285 2.339 12.816 1.00 97.56 92 PHE A CA 1
ATOM 732 C C . PHE A 1 92 ? -0.411 3.115 13.794 1.00 97.56 92 PHE A C 1
ATOM 734 O O . PHE A 1 92 ? 0.471 3.851 13.369 1.00 97.56 92 PHE A O 1
ATOM 741 N N . ILE A 1 93 ? -0.633 2.940 15.094 1.00 96.94 93 ILE A N 1
ATOM 742 C CA . ILE A 1 93 ? 0.203 3.518 16.148 1.00 96.94 93 ILE A CA 1
ATOM 743 C C . ILE A 1 93 ? 0.969 2.375 16.807 1.00 96.94 93 ILE A C 1
ATOM 745 O O . ILE A 1 93 ? 0.363 1.513 17.441 1.00 96.94 93 ILE A O 1
ATOM 749 N N . ILE A 1 94 ? 2.290 2.356 16.659 1.00 95.56 94 ILE A N 1
ATOM 750 C CA . ILE A 1 94 ? 3.170 1.313 17.196 1.00 95.56 94 ILE A CA 1
ATOM 751 C C . ILE A 1 94 ? 4.218 1.991 18.060 1.00 95.56 94 ILE A C 1
ATOM 753 O O . ILE A 1 94 ? 5.028 2.770 17.564 1.00 95.56 94 ILE A O 1
ATOM 757 N N . HIS A 1 95 ? 4.183 1.724 19.366 1.00 93.06 95 HIS A N 1
ATOM 758 C CA . HIS A 1 95 ? 5.093 2.343 20.340 1.00 93.06 95 HIS A CA 1
ATOM 759 C C . HIS A 1 95 ? 5.190 3.880 20.216 1.00 93.06 95 HIS A C 1
ATOM 761 O O . HIS A 1 95 ? 6.259 4.460 20.371 1.00 93.06 95 HIS A O 1
ATOM 767 N N . GLY A 1 96 ? 4.064 4.541 19.924 1.00 91.88 96 GLY A N 1
ATOM 768 C CA . GLY A 1 96 ? 3.982 5.998 19.760 1.00 91.88 96 GLY A CA 1
ATOM 769 C C . GLY A 1 96 ? 4.329 6.515 18.358 1.00 91.88 96 GLY A C 1
ATOM 770 O O . GLY A 1 96 ? 4.058 7.677 18.066 1.00 91.88 96 GLY A O 1
ATOM 771 N N . VAL A 1 97 ? 4.850 5.668 17.467 1.00 95.25 97 VAL A N 1
ATOM 772 C CA . VAL A 1 97 ? 5.114 6.015 16.062 1.00 95.25 97 VAL A CA 1
ATOM 773 C C . VAL A 1 97 ? 3.860 5.767 15.228 1.00 95.25 97 VAL A C 1
ATOM 775 O O . VAL A 1 97 ? 3.230 4.717 15.354 1.00 95.25 97 VAL A O 1
ATOM 778 N N . SER A 1 98 ? 3.490 6.735 14.389 1.00 96.25 98 SER A N 1
ATOM 779 C CA . SER A 1 98 ? 2.285 6.673 13.554 1.00 96.25 98 SER A CA 1
ATOM 780 C C . SER A 1 98 ? 2.619 6.339 12.101 1.00 96.25 98 SER A C 1
ATOM 782 O O . SER A 1 98 ? 3.489 6.969 11.507 1.00 96.25 98 SER A O 1
ATOM 784 N N . PHE A 1 99 ? 1.875 5.402 11.516 1.00 97.44 99 PHE A N 1
ATOM 785 C CA . PHE A 1 99 ? 2.018 4.955 10.131 1.00 97.44 99 PHE A CA 1
ATOM 786 C C . PHE A 1 99 ? 0.682 5.069 9.399 1.00 97.44 99 PHE A C 1
ATOM 788 O O . PHE A 1 99 ? -0.255 4.322 9.687 1.00 97.44 99 PHE A O 1
ATOM 795 N N . SER A 1 100 ? 0.591 5.990 8.444 1.00 98.00 100 SER A N 1
ATOM 796 C CA . SER A 1 100 ? -0.575 6.134 7.566 1.00 98.00 100 SER A CA 1
ATOM 797 C C . SER A 1 100 ? -0.517 5.135 6.411 1.00 98.00 100 SER A C 1
ATOM 799 O O . SER A 1 100 ? 0.527 4.970 5.784 1.00 98.00 100 SER A O 1
ATOM 801 N N . ALA A 1 101 ? -1.634 4.476 6.107 1.00 97.88 101 ALA A N 1
ATOM 802 C CA . ALA A 1 101 ? -1.719 3.485 5.038 1.00 97.88 101 ALA A CA 1
ATOM 803 C C . ALA A 1 101 ? -3.121 3.424 4.401 1.00 97.88 101 ALA A C 1
ATOM 805 O O . ALA A 1 101 ? -4.043 4.125 4.813 1.00 97.88 101 ALA A O 1
ATOM 806 N N . HIS A 1 102 ? -3.262 2.566 3.387 1.00 97.69 102 HIS A N 1
ATOM 807 C CA . HIS A 1 102 ? -4.476 2.386 2.598 1.00 97.69 102 HIS A CA 1
ATOM 808 C C . HIS A 1 102 ? -4.992 0.952 2.758 1.00 97.69 102 HIS A C 1
ATOM 810 O O . HIS A 1 102 ? -4.300 -0.005 2.385 1.00 97.69 102 HIS A O 1
ATOM 816 N N . LYS A 1 103 ? -6.213 0.782 3.273 1.00 97.62 103 LYS A N 1
ATOM 817 C CA . LYS A 1 103 ? -6.831 -0.532 3.511 1.00 97.62 103 LYS A CA 1
ATOM 818 C C . LYS A 1 103 ? -6.918 -1.355 2.233 1.00 97.62 103 LYS A C 1
ATOM 820 O O . LYS A 1 103 ? -6.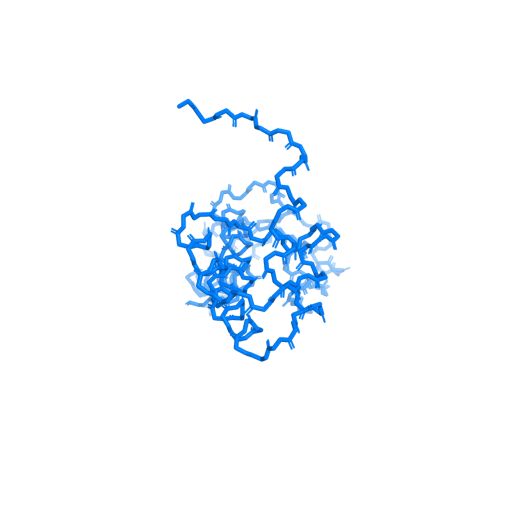617 -2.542 2.270 1.00 97.62 103 LYS A O 1
ATOM 825 N N . CYS A 1 104 ? -7.269 -0.739 1.102 1.00 96.25 104 CYS A N 1
ATOM 826 C CA . CYS A 1 104 ? -7.399 -1.441 -0.179 1.00 96.25 104 CYS A CA 1
ATOM 827 C C . CYS A 1 104 ? -6.076 -2.070 -0.653 1.00 96.25 104 CYS A C 1
ATOM 829 O O . CYS A 1 104 ? -6.063 -3.202 -1.139 1.00 96.25 104 CYS A O 1
ATOM 831 N N . ILE A 1 105 ? -4.948 -1.379 -0.461 1.00 95.88 105 ILE A N 1
ATOM 832 C CA . ILE A 1 105 ? -3.625 -1.882 -0.845 1.00 95.88 105 ILE A CA 1
ATOM 833 C C . ILE A 1 105 ? -3.221 -3.024 0.085 1.00 95.88 105 ILE A C 1
ATOM 835 O O . ILE A 1 105 ? -2.847 -4.092 -0.387 1.00 95.88 105 ILE A O 1
ATOM 839 N N . LEU A 1 106 ? -3.350 -2.834 1.398 1.00 97.38 106 LEU A N 1
ATOM 840 C CA . LEU A 1 106 ? -2.973 -3.854 2.376 1.00 97.38 106 LEU A CA 1
ATOM 841 C C . LEU A 1 106 ? -3.852 -5.113 2.274 1.00 97.38 106 LEU A C 1
ATOM 843 O O . LEU A 1 106 ? -3.312 -6.213 2.247 1.00 97.38 106 LEU A O 1
ATOM 847 N N . ALA A 1 107 ? -5.175 -4.969 2.144 1.00 97.19 107 ALA A N 1
ATOM 848 C CA . ALA A 1 107 ? -6.106 -6.092 1.998 1.00 97.19 107 ALA A CA 1
ATOM 849 C C . ALA A 1 107 ? -5.868 -6.886 0.708 1.00 97.19 107 ALA A C 1
ATOM 851 O O . ALA A 1 107 ? -5.892 -8.110 0.722 1.00 97.19 107 ALA A O 1
ATOM 852 N N . SER A 1 108 ? -5.592 -6.203 -0.410 1.00 95.62 108 SER A N 1
ATOM 853 C CA . SER A 1 108 ? -5.322 -6.888 -1.683 1.00 95.62 108 SER A CA 1
ATOM 854 C C . SER A 1 108 ? -4.009 -7.674 -1.689 1.00 95.62 108 SER A C 1
ATOM 856 O O . SER A 1 108 ? -3.825 -8.541 -2.540 1.00 95.62 108 SER A O 1
ATOM 858 N N . ARG A 1 109 ? -3.087 -7.374 -0.764 1.00 94.62 109 ARG A N 1
ATOM 859 C CA . ARG A 1 109 ? -1.748 -7.985 -0.703 1.00 94.62 109 ARG A CA 1
ATOM 860 C C . ARG A 1 109 ? -1.505 -8.832 0.543 1.00 94.62 109 ARG A C 1
ATOM 862 O O . ARG A 1 109 ? -0.413 -9.369 0.701 1.00 94.62 109 ARG A O 1
ATOM 869 N N . SER A 1 110 ? -2.491 -8.949 1.430 1.00 96.62 110 SER A N 1
ATOM 870 C CA . SER A 1 110 ? -2.386 -9.721 2.663 1.00 96.62 110 SER A CA 1
ATOM 871 C C . SER A 1 110 ? -3.768 -10.132 3.159 1.00 96.62 110 SER A C 1
ATOM 873 O O . SER A 1 110 ? -4.549 -9.293 3.608 1.00 96.62 110 SER A O 1
ATOM 875 N N . GLU A 1 111 ? -4.032 -11.439 3.147 1.00 97.00 111 GLU A N 1
ATOM 876 C CA . GLU A 1 111 ? -5.261 -12.024 3.703 1.00 97.00 111 GLU A CA 1
ATOM 877 C C . GLU A 1 111 ? -5.433 -11.664 5.183 1.00 97.00 111 GLU A C 1
ATOM 879 O O . GLU A 1 111 ? -6.516 -11.279 5.606 1.00 97.00 111 GLU A O 1
ATOM 884 N N . TYR A 1 112 ? -4.337 -11.639 5.948 1.00 95.62 112 TYR A N 1
ATOM 885 C CA . TYR A 1 112 ? -4.348 -11.204 7.346 1.00 95.62 112 TYR A CA 1
ATOM 886 C C . TYR A 1 112 ? -4.928 -9.792 7.525 1.00 95.62 112 TYR A C 1
ATOM 888 O O . TYR A 1 112 ? -5.775 -9.562 8.390 1.00 95.62 112 TYR A O 1
ATOM 896 N N . PHE A 1 113 ? -4.496 -8.827 6.705 1.00 97.12 113 PHE A N 1
ATOM 897 C CA . PHE A 1 113 ? -5.060 -7.478 6.758 1.00 97.12 113 PHE A CA 1
ATOM 898 C C . PHE A 1 113 ? -6.489 -7.437 6.211 1.00 97.12 113 PHE A C 1
ATOM 900 O O . PHE A 1 113 ? -7.319 -6.729 6.783 1.00 97.12 113 PHE A O 1
ATOM 907 N N . ALA A 1 114 ? -6.794 -8.197 5.156 1.00 97.69 114 ALA A N 1
ATOM 908 C CA . ALA A 1 114 ? -8.143 -8.291 4.604 1.00 97.69 114 ALA A CA 1
ATOM 909 C C . ALA A 1 114 ? -9.154 -8.760 5.663 1.00 97.69 114 ALA A C 1
ATOM 911 O O . ALA A 1 114 ? -10.157 -8.081 5.893 1.00 97.69 114 ALA A O 1
ATOM 912 N N . ASP A 1 115 ? -8.843 -9.838 6.381 1.00 98.06 115 ASP A N 1
ATOM 913 C CA . ASP A 1 115 ? -9.690 -10.392 7.436 1.00 98.06 115 ASP A CA 1
ATOM 914 C C . ASP A 1 115 ? -9.866 -9.410 8.590 1.00 98.06 115 ASP A C 1
ATOM 916 O O . ASP A 1 115 ? -10.982 -9.184 9.068 1.00 98.06 115 ASP A O 1
ATOM 920 N N . LEU A 1 116 ? -8.783 -8.765 9.030 1.00 97.25 116 LEU A N 1
ATOM 921 C CA . LEU A 1 116 ? -8.854 -7.786 10.110 1.00 97.25 116 LEU A CA 1
ATOM 922 C C . LEU A 1 116 ? -9.684 -6.562 9.725 1.00 97.25 116 LEU A C 1
ATOM 924 O O . LEU A 1 116 ? -10.479 -6.101 10.545 1.00 97.25 116 LEU A O 1
ATOM 928 N N . PHE A 1 117 ? -9.563 -6.055 8.497 1.00 97.38 117 PHE A N 1
ATOM 929 C CA . PHE A 1 117 ? -10.417 -4.971 8.003 1.00 97.38 117 PHE A CA 1
ATOM 930 C C . PHE A 1 117 ? -11.850 -5.424 7.704 1.00 97.38 117 PHE A C 1
ATOM 932 O O . PHE A 1 117 ? -12.741 -4.587 7.671 1.00 97.38 117 PHE A O 1
ATOM 939 N N . GLY A 1 118 ? -12.109 -6.718 7.526 1.00 95.56 118 GLY A N 1
ATOM 940 C CA . GLY A 1 118 ? -13.466 -7.264 7.447 1.00 95.56 118 GLY A CA 1
ATOM 941 C C . GLY A 1 118 ? -14.125 -7.458 8.816 1.00 95.56 118 GLY A C 1
ATOM 942 O O . GLY A 1 118 ? -15.351 -7.433 8.922 1.00 95.56 118 GLY A O 1
ATOM 943 N N . THR A 1 119 ? -13.320 -7.623 9.868 1.00 95.75 119 THR A N 1
ATOM 944 C CA . THR A 1 119 ? -13.777 -8.016 11.206 1.00 95.75 119 THR A CA 1
ATOM 945 C C . THR A 1 119 ? -13.396 -6.973 12.262 1.00 95.75 119 THR A C 1
ATOM 947 O O . THR A 1 119 ? -14.074 -5.961 12.437 1.00 95.75 119 THR A O 1
ATOM 950 N N . ARG A 1 120 ? -12.287 -7.187 12.975 1.00 95.94 120 ARG A N 1
ATOM 951 C CA . ARG A 1 120 ? -11.865 -6.447 14.171 1.00 95.94 120 ARG A CA 1
ATOM 952 C C . ARG A 1 120 ? -11.651 -4.948 13.931 1.00 95.94 120 ARG A C 1
ATOM 954 O O . ARG A 1 120 ? -11.790 -4.152 14.863 1.00 95.94 120 ARG A O 1
ATOM 961 N N . TRP A 1 121 ? -11.246 -4.563 12.724 1.00 96.88 121 TRP A N 1
ATOM 962 C CA . TRP A 1 121 ? -10.854 -3.203 12.339 1.00 96.88 121 TRP A CA 1
ATOM 963 C C . TRP A 1 121 ? -11.743 -2.596 11.247 1.00 96.88 121 TRP A C 1
ATOM 965 O O . TRP A 1 121 ? -11.363 -1.580 10.663 1.00 96.88 121 TRP A O 1
ATOM 975 N N . LYS A 1 122 ? -12.926 -3.171 10.999 1.00 94.12 122 LYS A N 1
ATOM 976 C CA . LYS A 1 122 ? -13.856 -2.741 9.945 1.00 94.12 122 LYS A CA 1
ATOM 977 C C . LYS A 1 122 ? -14.100 -1.237 9.922 1.00 94.12 122 LYS A C 1
ATOM 979 O O . LYS A 1 122 ? -13.701 -0.554 8.976 1.00 94.12 122 LYS A O 1
ATOM 984 N N . ASP A 1 123 ? -14.598 -0.704 11.028 1.00 95.56 123 ASP A N 1
ATOM 985 C CA . ASP A 1 123 ? -14.964 0.712 11.136 1.00 95.56 123 ASP A CA 1
ATOM 986 C C . ASP A 1 123 ? -13.862 1.567 11.778 1.00 95.56 123 ASP A C 1
ATOM 988 O O . ASP A 1 123 ? -14.060 2.733 12.119 1.00 95.56 123 ASP A O 1
ATOM 992 N N . LYS A 1 124 ? -12.660 1.002 11.952 1.00 96.75 124 LYS A N 1
ATOM 993 C CA . LYS A 1 124 ? -11.541 1.718 12.567 1.00 96.75 124 LYS A CA 1
ATOM 994 C C . LYS A 1 124 ? -10.778 2.521 11.528 1.00 96.75 124 LYS A C 1
ATOM 996 O O . LYS A 1 124 ? -10.454 2.011 10.459 1.00 96.75 124 LYS A O 1
ATOM 1001 N N . ARG A 1 125 ? -10.445 3.760 11.885 1.00 97.12 125 ARG A N 1
ATOM 1002 C CA . ARG A 1 125 ? -9.464 4.598 11.174 1.00 97.12 125 ARG A CA 1
ATOM 1003 C C . ARG A 1 125 ? -8.109 4.636 11.872 1.00 97.12 125 ARG A C 1
ATOM 1005 O O . ARG A 1 125 ? -7.115 4.948 11.239 1.00 97.12 125 ARG A O 1
ATOM 1012 N N . VAL A 1 126 ? -8.060 4.292 13.158 1.00 97.62 126 VAL A N 1
ATOM 1013 C CA . VAL A 1 126 ? -6.824 4.260 13.945 1.00 97.62 126 VAL A CA 1
ATOM 1014 C C . VAL A 1 126 ? -6.737 2.937 14.699 1.00 97.62 126 VAL A C 1
ATOM 1016 O O . VAL A 1 126 ? -7.706 2.502 15.328 1.00 97.62 126 VAL A O 1
ATOM 1019 N N . VAL A 1 127 ? -5.579 2.286 14.627 1.00 96.62 127 VAL A N 1
ATOM 1020 C CA . VAL A 1 127 ? -5.284 1.011 15.285 1.00 96.62 127 VAL A CA 1
ATOM 1021 C C . VAL A 1 127 ? -3.990 1.156 16.075 1.00 96.62 127 VAL A C 1
ATOM 1023 O O . VAL A 1 127 ? -2.923 1.323 15.498 1.00 96.62 127 VAL A O 1
ATOM 1026 N N . SER A 1 128 ? -4.079 1.063 17.400 1.00 95.00 128 SER A N 1
ATOM 1027 C CA . SER A 1 128 ? -2.901 1.057 18.270 1.00 95.00 128 SER A CA 1
ATOM 1028 C C . SER A 1 128 ? -2.458 -0.376 18.568 1.00 95.00 128 SER A C 1
ATOM 1030 O O . SER A 1 128 ? -3.281 -1.218 18.941 1.00 95.00 128 SER A O 1
ATOM 1032 N N . LEU A 1 129 ? -1.171 -0.658 18.377 1.00 91.50 129 LEU A N 1
ATOM 1033 C CA . LEU A 1 129 ? -0.538 -1.955 18.588 1.00 91.50 129 LEU A CA 1
ATOM 1034 C C . LEU A 1 129 ? 0.627 -1.785 19.570 1.00 91.50 129 LEU A C 1
ATOM 1036 O O . LEU A 1 129 ? 1.643 -1.171 19.256 1.00 91.50 129 LEU A O 1
ATOM 1040 N N . SER A 1 130 ? 0.484 -2.372 20.758 1.00 86.12 130 SER A N 1
ATOM 1041 C CA . SER A 1 130 ? 1.469 -2.263 21.849 1.00 86.12 130 SER A CA 1
ATOM 1042 C C . SER A 1 130 ? 2.225 -3.572 22.107 1.00 86.12 130 SER A C 1
ATOM 1044 O O . SER A 1 130 ? 2.741 -3.789 23.202 1.00 86.12 130 SER A O 1
ATOM 1046 N N . HIS A 1 131 ? 2.245 -4.488 21.135 1.00 85.94 131 HIS A N 1
ATOM 1047 C CA . HIS A 1 131 ? 2.858 -5.800 21.316 1.00 85.94 131 HIS A CA 1
ATOM 1048 C C . HIS A 1 131 ? 4.385 -5.685 21.390 1.00 85.94 131 HIS A C 1
ATOM 1050 O O . HIS A 1 131 ? 5.006 -5.143 20.485 1.00 85.94 131 HIS A O 1
ATOM 1056 N N . ARG A 1 132 ? 5.000 -6.252 22.435 1.00 79.62 132 ARG A N 1
ATOM 1057 C CA . ARG A 1 132 ? 6.423 -6.055 22.784 1.00 79.62 132 ARG A CA 1
ATOM 1058 C C . ARG A 1 132 ? 7.428 -6.453 21.694 1.00 79.62 132 ARG A C 1
ATOM 1060 O O . ARG A 1 132 ? 8.551 -5.974 21.705 1.00 79.62 132 ARG A O 1
ATOM 1067 N N . MET A 1 133 ? 7.033 -7.351 20.794 1.00 84.50 133 MET A N 1
ATOM 1068 C CA . MET A 1 133 ? 7.868 -7.819 19.677 1.00 84.50 133 MET A CA 1
ATOM 1069 C C . MET A 1 133 ? 7.663 -7.023 18.378 1.00 84.50 133 MET A C 1
ATOM 1071 O O . MET A 1 133 ? 8.346 -7.287 17.393 1.00 84.50 133 MET A O 1
ATOM 1075 N N . LEU A 1 134 ? 6.706 -6.092 18.338 1.00 87.69 134 LEU A N 1
ATOM 1076 C CA . LEU A 1 134 ? 6.387 -5.328 17.136 1.00 87.69 134 LEU A CA 1
ATOM 1077 C C . LEU A 1 134 ? 7.230 -4.052 17.094 1.00 87.69 134 LEU A C 1
ATOM 1079 O O . LEU A 1 134 ? 6.848 -3.021 17.635 1.00 87.69 134 LEU A O 1
ATOM 1083 N N . LEU A 1 135 ? 8.386 -4.124 16.444 1.00 93.06 135 LEU A N 1
ATOM 1084 C CA . LEU A 1 135 ? 9.267 -2.968 16.308 1.00 93.06 135 LEU A CA 1
ATOM 1085 C C . LEU A 1 135 ? 8.758 -2.018 15.200 1.00 93.06 135 LEU A C 1
ATOM 1087 O O . LEU A 1 135 ? 8.377 -2.503 14.130 1.00 93.06 135 LEU A O 1
ATOM 1091 N N . PRO A 1 136 ? 8.770 -0.683 15.405 1.00 93.94 136 PRO A N 1
ATOM 1092 C CA . PRO A 1 136 ? 8.295 0.276 14.402 1.00 93.94 136 PRO A CA 1
ATOM 1093 C C . PRO A 1 136 ? 9.003 0.152 13.046 1.00 93.94 136 PRO A C 1
ATOM 1095 O O . PRO A 1 136 ? 8.345 0.159 12.013 1.00 93.94 136 PRO A O 1
ATOM 1098 N N . ASN A 1 137 ? 10.326 -0.035 13.049 1.00 93.75 137 ASN A N 1
ATOM 1099 C CA . ASN A 1 137 ? 11.127 -0.215 11.833 1.00 93.75 137 ASN A CA 1
ATOM 1100 C C . ASN A 1 137 ? 10.763 -1.502 11.073 1.00 93.75 137 ASN A C 1
ATOM 1102 O O . ASN A 1 137 ? 10.651 -1.490 9.854 1.00 93.75 137 ASN A O 1
ATOM 1106 N N . ALA A 1 138 ? 10.522 -2.605 11.784 1.00 93.50 138 ALA A N 1
ATOM 1107 C CA . ALA A 1 138 ? 10.093 -3.855 11.167 1.00 93.50 138 ALA A CA 1
ATOM 1108 C C . ALA A 1 138 ? 8.711 -3.703 10.518 1.00 93.50 138 ALA A C 1
ATOM 1110 O O . ALA A 1 138 ? 8.482 -4.203 9.418 1.00 93.50 138 ALA A O 1
ATOM 1111 N N . PHE A 1 139 ? 7.795 -2.982 11.170 1.00 94.94 139 PHE A N 1
ATOM 1112 C CA . PHE A 1 139 ? 6.485 -2.693 10.592 1.00 94.94 139 PHE A CA 1
ATOM 1113 C C . PHE A 1 139 ? 6.579 -1.783 9.363 1.00 94.94 139 PHE A C 1
ATOM 1115 O O . PHE A 1 139 ? 5.893 -2.024 8.372 1.00 94.94 139 PHE A O 1
ATOM 1122 N N . GLU A 1 140 ? 7.458 -0.782 9.393 1.00 94.44 140 GLU A N 1
ATOM 1123 C CA . GLU A 1 140 ? 7.754 0.057 8.233 1.00 94.44 140 GLU A CA 1
ATOM 1124 C C . GLU A 1 140 ? 8.245 -0.777 7.043 1.00 94.44 140 GLU A C 1
ATOM 1126 O O . GLU A 1 140 ? 7.699 -0.646 5.947 1.00 94.44 140 GLU A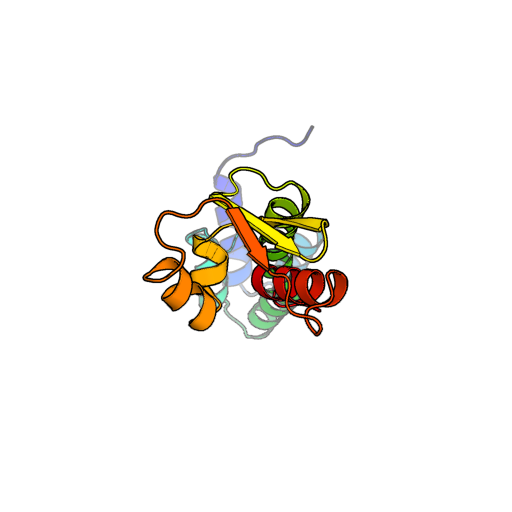 O 1
ATOM 1131 N N . SER A 1 141 ? 9.190 -1.699 7.255 1.00 93.88 141 SER A N 1
ATOM 1132 C CA . SER A 1 141 ? 9.660 -2.610 6.203 1.00 93.88 141 SER A CA 1
ATOM 1133 C C . SER A 1 141 ? 8.534 -3.489 5.652 1.00 93.88 141 SER A C 1
ATOM 1135 O O . SER A 1 141 ? 8.443 -3.690 4.442 1.00 93.88 141 SER A O 1
ATOM 1137 N N . VAL A 1 142 ? 7.625 -3.972 6.509 1.00 94.38 142 VAL A N 1
ATOM 1138 C CA . VAL A 1 142 ? 6.435 -4.718 6.064 1.00 94.38 142 VAL A CA 1
ATOM 1139 C C . VAL A 1 142 ? 5.541 -3.847 5.179 1.00 94.38 142 VAL A C 1
ATOM 1141 O O . VAL A 1 142 ? 5.087 -4.310 4.132 1.00 94.38 142 VAL A O 1
ATOM 1144 N N . LEU A 1 143 ? 5.299 -2.586 5.547 1.00 95.56 143 LEU A N 1
ATOM 1145 C CA . LEU A 1 143 ? 4.525 -1.667 4.712 1.00 95.56 143 LEU A CA 1
ATOM 1146 C C . LEU A 1 143 ? 5.225 -1.399 3.377 1.00 95.56 143 LEU A C 1
ATOM 1148 O O . LEU A 1 143 ? 4.592 -1.523 2.330 1.00 95.56 143 LEU A O 1
ATOM 1152 N N . GLN A 1 144 ? 6.521 -1.095 3.378 1.00 93.69 144 GLN A N 1
ATOM 1153 C CA . GLN A 1 144 ? 7.287 -0.876 2.147 1.00 93.69 144 GLN A CA 1
ATOM 1154 C C . GLN A 1 144 ? 7.203 -2.087 1.211 1.00 93.69 144 GLN A C 1
ATOM 1156 O O . GLN A 1 144 ? 6.931 -1.925 0.014 1.00 93.69 144 GLN A O 1
ATOM 1161 N N . TYR A 1 145 ? 7.317 -3.295 1.764 1.00 92.31 145 TYR A N 1
ATOM 1162 C CA . TYR A 1 145 ? 7.155 -4.535 1.016 1.00 92.31 145 TYR A CA 1
ATOM 1163 C C . TYR A 1 145 ? 5.742 -4.686 0.440 1.00 92.31 145 TYR A C 1
ATOM 1165 O O . TYR A 1 145 ? 5.590 -4.939 -0.754 1.00 92.31 145 TYR A O 1
ATOM 1173 N N . LEU A 1 146 ? 4.691 -4.463 1.232 1.00 93.56 146 LEU A N 1
ATOM 1174 C CA . LEU A 1 146 ? 3.308 -4.569 0.751 1.00 93.56 146 LEU A CA 1
ATOM 1175 C C . LEU A 1 146 ? 2.967 -3.523 -0.323 1.00 93.56 146 LEU A C 1
ATOM 1177 O O . LEU A 1 146 ? 2.104 -3.762 -1.171 1.00 93.56 146 LEU A O 1
ATOM 1181 N N . TYR A 1 147 ? 3.649 -2.378 -0.345 1.00 92.69 147 TYR A N 1
ATOM 1182 C CA . TYR A 1 147 ? 3.451 -1.369 -1.385 1.00 92.69 147 TYR A CA 1
ATOM 1183 C C . TYR A 1 147 ? 4.291 -1.630 -2.629 1.00 92.69 147 TYR A C 1
ATOM 1185 O O . TYR A 1 147 ? 3.792 -1.449 -3.734 1.00 92.69 147 TYR A O 1
ATOM 1193 N N . THR A 1 148 ? 5.543 -2.057 -2.491 1.00 86.62 148 THR A N 1
ATOM 1194 C CA . THR A 1 148 ? 6.499 -2.048 -3.612 1.00 86.62 148 THR A CA 1
ATOM 1195 C C . THR A 1 148 ? 6.999 -3.427 -4.032 1.00 86.62 148 THR A C 1
ATOM 1197 O O . THR A 1 148 ? 7.639 -3.533 -5.080 1.00 86.62 148 THR A O 1
ATOM 1200 N N . ALA A 1 149 ? 6.682 -4.473 -3.261 1.00 82.25 149 ALA A N 1
ATOM 1201 C CA . ALA A 1 149 ? 7.246 -5.821 -3.363 1.00 82.25 149 ALA A CA 1
ATOM 1202 C C . ALA A 1 149 ? 8.786 -5.837 -3.285 1.00 82.25 149 ALA A C 1
ATOM 1204 O O . ALA A 1 149 ? 9.441 -6.674 -3.908 1.00 82.25 149 ALA A O 1
ATOM 1205 N N . ARG A 1 150 ? 9.366 -4.878 -2.552 1.00 73.44 150 ARG A N 1
ATOM 1206 C CA . ARG A 1 150 ? 10.805 -4.732 -2.301 1.00 73.44 150 ARG A CA 1
ATOM 1207 C C . ARG A 1 150 ? 11.031 -4.475 -0.809 1.00 73.44 150 ARG A C 1
ATOM 1209 O O . ARG A 1 150 ? 10.201 -3.817 -0.185 1.00 73.44 150 ARG A O 1
ATOM 1216 N N . LEU A 1 151 ? 12.110 -5.044 -0.276 1.00 57.53 151 LEU A N 1
ATOM 1217 C CA . LEU A 1 151 ? 12.606 -4.862 1.092 1.00 57.53 151 LEU A CA 1
ATOM 1218 C C . LEU A 1 151 ? 13.866 -3.998 1.074 1.00 57.53 151 LEU A C 1
ATOM 1220 O O . LEU A 1 151 ? 14.606 -4.095 0.065 1.00 57.53 151 LEU A O 1
#

pLDDT: mean 73.95, std 20.82, range [32.25, 98.12]

InterPro domains:
  IPR000210 BTB/POZ domain [PF00651] (79-151)
  IPR000210 BTB/POZ domain [PS50097] (88-151)
  IPR011333 SKP1/BTB/POZ domain superfamily [G3DSA:3.30.710.10] (74-151)
  IPR011333 SKP1/BTB/POZ domain superfamily [SSF54695] (74-150)
  IPR036770 Ankyrin repeat-containing domain superfamily [G3DSA:1.25.40.20] (13-73)
  IPR036770 Ankyrin repeat-containing domain superfamily [SSF48403] (14-65)
  IPR044515 Ankyrin repeat and BTB/POZ domain-containing protein 1-like [PTHR46231] (14-150)

Radius of gyration: 24.59 Å; chains: 1; bounding box: 35×36×71 Å

Sequence (151 aa):
MIAHLPHSQLLFRYYACLCGHTAVAEFLLAHGAKCEMNTFDGERCLYGALNDKIRNLLRDYKAVTASSMRRGLYSEFLRNMLERGLYSDITFIIHGVSFSAHKCILASRSEYFADLFGTRWKDKRVVSLSHRMLLPNAFESVLQYLYTARL

Secondary structure (DSSP, 8-state):
------TTHHHHHHHHHHTT-HHHHHHHHHTT----TTSHHHHHHHHS-SSHHHHHHHHHHGGGTSSHHHHHHHHHHHHHHHHH-TT--EEEEETTEEEEE-HHHHHHH-HHHHHHHHTTTTT-SEEEE--TT--HHHHHHHHHHHHHS--

Organism: Capitella teleta (NCBI:txid283909)